Protein AF-A0A6J5YH98-F1 (afdb_monomer_lite)

Secondary structure (DSSP, 8-state):
-HHHHHHHHHHHH-TT-EE-SPPEEP--SS---EEE--EE-PPPPP--PPPP-

Foldseek 3Di:
DVVVVVVVCCCVFFVPKDFPDDWAWDDDP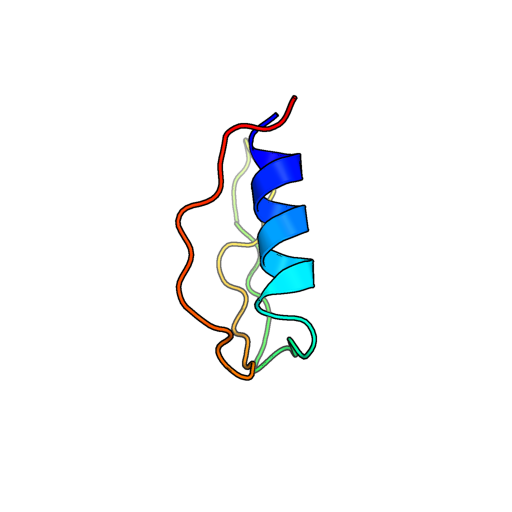PDTDTPDTHIDGDGGDDDDDDDDD

Organism: NCBI:txid449393

Sequence (53 aa):
MELKLIFREILERIPDMRLAGDVEMLRSNFIGGVKHMPVTFTPGARRNPAPLD

pLDDT: mean 94.41, std 4.33, range [81.31, 98.5]

InterPro domains:
  IPR036396 Cytochrome P450 superfamily [G3DSA:1.10.630.10] (1-50)
  IPR036396 Cytochrome P450 superfamily [SSF48264] (1-43)

Radius of gyration: 13.97 Å; chains: 1; bounding box: 28×27×33 Å

Structure (mmCIF, N/CA/C/O backbone):
data_AF-A0A6J5YH98-F1
#
_entry.id   AF-A0A6J5YH98-F1
#
loop_
_atom_site.group_PDB
_atom_site.id
_atom_site.type_symbol
_atom_site.label_atom_id
_atom_site.label_alt_id
_atom_site.label_comp_id
_atom_site.label_asym_id
_atom_site.label_entity_id
_atom_site.label_seq_id
_atom_site.pdbx_PDB_ins_code
_atom_site.Cartn_x
_atom_site.Cartn_y
_atom_site.Cartn_z
_atom_site.occupancy
_atom_site.B_iso_or_equiv
_atom_site.auth_seq_id
_atom_site.auth_comp_id
_atom_site.auth_asym_id
_atom_site.auth_atom_id
_atom_site.pdbx_PDB_model_num
ATOM 1 N N . MET A 1 1 ? 4.603 13.344 5.658 1.00 82.25 1 MET A N 1
ATOM 2 C CA . MET A 1 1 ? 3.448 13.087 6.546 1.00 82.25 1 MET A CA 1
ATOM 3 C C . MET A 1 1 ? 2.490 12.089 5.909 1.00 82.25 1 MET A C 1
ATOM 5 O O . MET A 1 1 ? 2.304 11.024 6.472 1.00 82.25 1 MET A O 1
ATOM 9 N N . GLU A 1 2 ? 1.992 12.345 4.699 1.00 90.44 2 GLU A N 1
ATOM 10 C CA . GLU A 1 2 ? 1.001 11.493 4.010 1.00 90.44 2 GLU A CA 1
ATOM 11 C C . GLU A 1 2 ? 1.384 10.011 3.894 1.00 90.44 2 GLU A C 1
ATOM 13 O O . GLU A 1 2 ? 0.591 9.148 4.252 1.00 90.44 2 GLU A O 1
ATOM 18 N N . LEU A 1 3 ? 2.621 9.699 3.488 1.00 93.00 3 LEU A N 1
ATOM 19 C CA . LEU A 1 3 ? 3.058 8.306 3.336 1.00 93.00 3 LEU A CA 1
ATOM 20 C C . LEU A 1 3 ? 2.979 7.511 4.651 1.00 93.00 3 LEU A C 1
ATOM 22 O O . LEU A 1 3 ? 2.594 6.346 4.647 1.00 93.00 3 LEU A O 1
ATOM 26 N N . LYS A 1 4 ? 3.285 8.151 5.789 1.00 94.31 4 LYS A N 1
ATOM 27 C CA . LYS A 1 4 ? 3.144 7.519 7.109 1.00 94.31 4 LYS A CA 1
ATOM 28 C C . LYS A 1 4 ? 1.679 7.215 7.422 1.00 94.31 4 LYS A C 1
ATOM 30 O O . LYS A 1 4 ? 1.398 6.155 7.971 1.00 94.31 4 LYS A O 1
ATOM 35 N N . LEU A 1 5 ? 0.762 8.117 7.063 1.00 93.88 5 LEU A N 1
ATOM 36 C CA . LEU A 1 5 ? -0.668 7.927 7.305 1.00 93.88 5 LEU A CA 1
ATOM 37 C C . LEU A 1 5 ? -1.204 6.785 6.439 1.00 93.88 5 LEU A C 1
ATOM 39 O O . LEU A 1 5 ? -1.885 5.903 6.949 1.00 93.88 5 LEU A O 1
ATOM 43 N N . ILE A 1 6 ? -0.817 6.753 5.160 1.00 93.44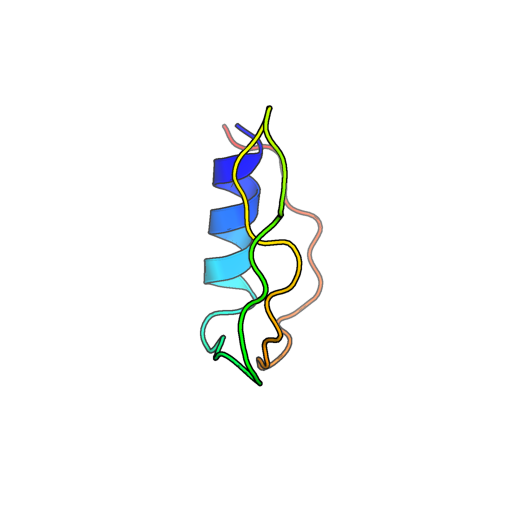 6 ILE A N 1
ATOM 44 C CA . ILE A 1 6 ? -1.163 5.666 4.237 1.00 93.44 6 ILE A CA 1
ATOM 45 C C . ILE A 1 6 ? -0.688 4.321 4.796 1.00 93.44 6 ILE A C 1
ATOM 47 O O . ILE A 1 6 ? -1.485 3.393 4.896 1.00 93.44 6 ILE A O 1
ATOM 51 N N . PHE A 1 7 ? 0.581 4.209 5.204 1.00 94.06 7 PHE A N 1
ATOM 52 C CA . PHE A 1 7 ? 1.095 2.950 5.750 1.00 94.06 7 PHE A CA 1
ATOM 53 C C . PHE A 1 7 ? 0.416 2.549 7.058 1.00 94.06 7 PHE A C 1
ATOM 55 O O . PHE A 1 7 ? 0.087 1.377 7.217 1.00 94.06 7 PHE A O 1
ATOM 62 N N . ARG A 1 8 ? 0.154 3.496 7.966 1.00 93.50 8 ARG A N 1
ATOM 63 C CA . ARG A 1 8 ? -0.601 3.225 9.196 1.00 93.50 8 ARG A CA 1
ATOM 64 C C . ARG A 1 8 ? -1.977 2.636 8.882 1.00 93.50 8 ARG A C 1
ATOM 66 O O . ARG A 1 8 ? -2.317 1.580 9.401 1.00 93.50 8 ARG A O 1
ATOM 73 N N . GLU A 1 9 ? -2.736 3.274 7.995 1.00 93.75 9 GLU A N 1
ATOM 74 C CA . GLU A 1 9 ? -4.080 2.809 7.644 1.00 93.75 9 GLU A CA 1
ATOM 75 C C . GLU A 1 9 ? -4.067 1.472 6.896 1.00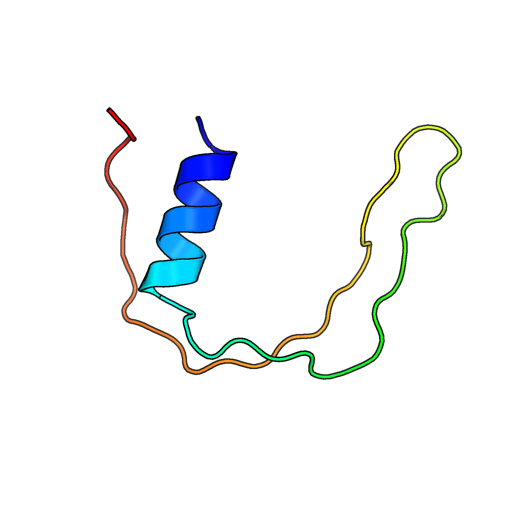 93.75 9 GLU A C 1
ATOM 77 O O . GLU A 1 9 ? -4.958 0.652 7.111 1.00 93.75 9 GLU A O 1
ATOM 82 N N . ILE A 1 10 ? -3.063 1.216 6.049 1.00 94.25 10 ILE A N 1
ATOM 83 C CA . ILE A 1 10 ? -2.889 -0.094 5.405 1.00 94.25 10 ILE A CA 1
ATOM 84 C C . ILE A 1 10 ? -2.650 -1.171 6.465 1.00 94.25 10 ILE A C 1
ATOM 86 O O . ILE A 1 10 ? -3.327 -2.194 6.442 1.00 94.25 10 ILE A O 1
ATOM 90 N N . LEU A 1 11 ? -1.736 -0.936 7.410 1.00 93.19 11 LEU A N 1
ATOM 91 C CA . LEU A 1 11 ? -1.420 -1.906 8.461 1.00 93.19 11 LEU A CA 1
ATOM 92 C C . LEU A 1 11 ? -2.611 -2.161 9.398 1.00 93.19 11 LEU A C 1
ATOM 94 O O . LEU A 1 11 ? -2.807 -3.292 9.832 1.00 93.19 11 LEU A O 1
ATOM 98 N N . GLU A 1 12 ? -3.423 -1.140 9.686 1.00 93.00 12 GLU A N 1
ATOM 99 C CA . GLU A 1 12 ? -4.601 -1.275 10.552 1.00 93.00 12 GLU A CA 1
ATOM 100 C C . GLU A 1 12 ? -5.816 -1.901 9.834 1.00 93.00 12 GLU A C 1
ATOM 102 O O . GLU A 1 12 ? -6.545 -2.687 10.439 1.00 93.00 12 GLU A O 1
ATOM 107 N N . ARG A 1 13 ? -6.075 -1.559 8.562 1.00 94.75 13 ARG A N 1
ATOM 108 C CA . ARG A 1 13 ? -7.302 -1.969 7.840 1.00 94.75 13 ARG A CA 1
ATOM 109 C C . ARG A 1 13 ? -7.114 -3.144 6.887 1.00 94.75 13 ARG A C 1
ATOM 111 O O . ARG A 1 13 ? -8.115 -3.722 6.462 1.00 94.75 13 ARG A O 1
ATOM 118 N N . ILE A 1 14 ? -5.874 -3.438 6.505 1.00 95.81 14 ILE A N 1
ATOM 119 C CA . ILE A 1 14 ? -5.518 -4.430 5.488 1.00 95.81 14 ILE A CA 1
ATOM 120 C C . ILE A 1 14 ? -4.346 -5.319 5.971 1.00 95.81 14 ILE A C 1
ATOM 122 O O . ILE A 1 14 ? -3.324 -5.431 5.288 1.00 95.81 14 ILE A O 1
ATOM 126 N N . PRO A 1 15 ? -4.443 -5.951 7.158 1.00 94.44 15 PRO A N 1
ATOM 127 C CA . PRO A 1 15 ? -3.314 -6.664 7.761 1.00 94.44 15 PRO A CA 1
ATOM 128 C C . PRO A 1 15 ? -2.948 -7.974 7.043 1.00 94.44 15 PRO A C 1
ATOM 130 O O . PRO A 1 15 ? -1.847 -8.487 7.223 1.00 94.44 15 PRO A O 1
ATOM 133 N N . ASP A 1 16 ? -3.858 -8.537 6.247 1.00 96.88 16 ASP A N 1
ATOM 134 C CA . ASP A 1 16 ? -3.730 -9.850 5.607 1.00 96.88 16 ASP A CA 1
ATOM 135 C C . ASP A 1 16 ? -3.466 -9.771 4.093 1.00 96.88 16 ASP A C 1
ATOM 137 O O . ASP A 1 16 ? -3.700 -10.741 3.368 1.00 96.88 16 ASP A O 1
ATOM 141 N N . MET A 1 17 ? -2.972 -8.625 3.610 1.00 97.19 17 MET A N 1
ATOM 142 C CA . MET A 1 17 ? -2.687 -8.397 2.193 1.00 97.19 17 MET A CA 1
ATOM 143 C C . MET A 1 17 ? -1.729 -9.448 1.616 1.00 97.19 17 MET A C 1
ATOM 145 O O . MET A 1 17 ? -0.666 -9.727 2.173 1.00 97.19 17 MET A O 1
ATOM 149 N N . ARG A 1 18 ? -2.079 -9.990 0.446 1.00 97.81 18 ARG A N 1
ATOM 150 C CA . ARG A 1 18 ? -1.226 -10.893 -0.342 1.00 97.81 18 ARG A CA 1
ATOM 151 C C . ARG A 1 18 ? -1.239 -10.505 -1.812 1.00 97.81 18 ARG A C 1
ATOM 153 O O . ARG A 1 18 ? -2.238 -9.981 -2.303 1.00 97.81 18 ARG A O 1
ATOM 160 N N . LEU A 1 19 ? -0.149 -10.806 -2.518 1.00 98.25 19 LEU A N 1
ATOM 161 C CA . LEU A 1 19 ? -0.104 -10.683 -3.974 1.00 98.25 19 LEU A CA 1
ATOM 162 C C . LEU A 1 19 ? -1.130 -11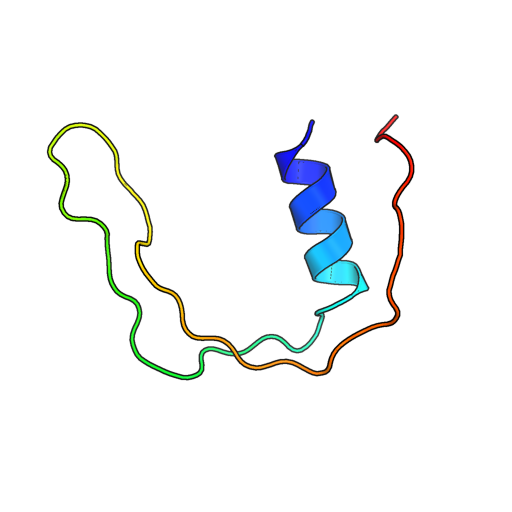.629 -4.607 1.00 98.25 19 LEU A C 1
ATOM 164 O O . LEU A 1 19 ? -1.237 -12.792 -4.222 1.00 98.25 19 LEU A O 1
ATOM 168 N N . ALA A 1 20 ? -1.876 -11.107 -5.575 1.00 98.44 20 ALA A N 1
ATOM 169 C CA . ALA A 1 20 ? -2.904 -11.828 -6.324 1.00 98.44 20 ALA A CA 1
ATOM 170 C C . ALA A 1 20 ? -2.508 -12.053 -7.796 1.00 98.44 20 ALA A C 1
ATOM 172 O O . ALA A 1 20 ? -3.343 -12.425 -8.616 1.00 98.44 20 ALA A O 1
ATOM 173 N N . GLY A 1 21 ? -1.246 -11.799 -8.139 1.00 97.94 21 GLY A N 1
ATOM 174 C CA . GLY A 1 21 ? -0.706 -11.934 -9.485 1.00 97.94 21 GLY A CA 1
ATOM 175 C C . GLY A 1 21 ? 0.658 -11.266 -9.610 1.00 97.94 21 GLY A C 1
ATOM 176 O O . GLY A 1 21 ? 1.241 -10.827 -8.614 1.00 97.94 21 GLY A O 1
ATOM 177 N N . ASP A 1 22 ? 1.142 -11.182 -10.845 1.00 98.19 22 ASP A N 1
ATOM 178 C CA . ASP A 1 22 ? 2.452 -10.615 -11.151 1.00 98.19 22 ASP A CA 1
ATOM 179 C C . ASP A 1 22 ? 2.482 -9.092 -10.969 1.00 98.19 22 ASP A C 1
ATOM 181 O O . ASP A 1 22 ? 1.525 -8.377 -11.278 1.00 98.19 22 ASP A O 1
ATOM 185 N N . VAL A 1 23 ? 3.617 -8.586 -10.482 1.00 98.25 23 VAL A N 1
ATOM 186 C CA . VAL A 1 23 ? 3.864 -7.150 -10.307 1.00 98.25 23 VAL A CA 1
ATOM 187 C C . VAL A 1 23 ? 4.441 -6.568 -11.597 1.00 98.25 23 VAL A C 1
ATOM 189 O O . VAL A 1 23 ? 5.455 -7.044 -12.106 1.00 98.25 23 VAL 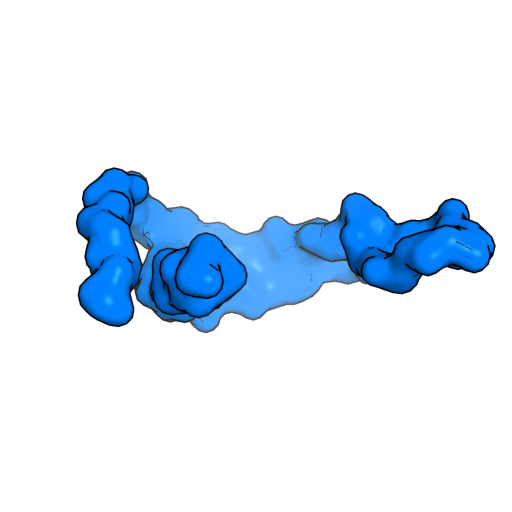A O 1
ATOM 192 N N . GLU A 1 24 ? 3.836 -5.496 -12.108 1.00 98.50 24 GLU A N 1
ATOM 193 C CA . GLU A 1 24 ? 4.338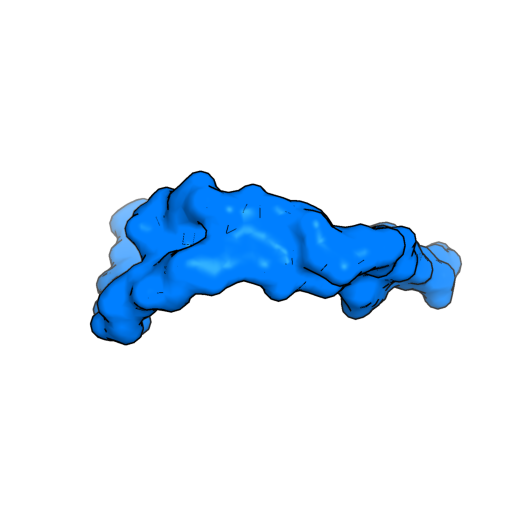 -4.770 -13.278 1.00 98.50 24 GLU A CA 1
ATOM 194 C C . GLU A 1 24 ? 5.113 -3.528 -12.832 1.00 98.50 24 GLU A C 1
ATOM 196 O O . GLU A 1 24 ? 4.563 -2.635 -12.185 1.00 98.50 24 GLU A O 1
ATOM 201 N N . MET A 1 25 ? 6.384 -3.435 -13.221 1.00 98.00 25 MET A N 1
ATOM 202 C CA . MET A 1 25 ? 7.208 -2.253 -12.968 1.00 98.00 25 MET A CA 1
ATOM 203 C C . MET A 1 25 ? 6.950 -1.157 -14.002 1.00 98.00 25 MET A C 1
ATOM 205 O O . MET A 1 25 ? 6.741 -1.416 -15.189 1.00 98.00 25 MET A O 1
ATOM 209 N N . LEU A 1 26 ? 7.013 0.093 -13.554 1.00 98.31 26 LEU A N 1
ATOM 210 C CA . LEU A 1 26 ? 6.906 1.257 -14.419 1.00 98.31 26 LEU A CA 1
ATOM 211 C C . LEU A 1 26 ? 8.127 1.349 -15.343 1.00 98.31 26 LEU A C 1
ATOM 213 O O . LEU A 1 26 ? 9.266 1.390 -14.882 1.00 98.31 26 LEU A O 1
ATOM 217 N N . ARG A 1 27 ? 7.887 1.445 -16.656 1.00 96.94 27 ARG A N 1
ATOM 218 C CA . ARG A 1 27 ? 8.925 1.768 -17.644 1.00 96.94 27 ARG A CA 1
ATOM 219 C C . ARG A 1 27 ? 8.992 3.281 -17.833 1.00 96.94 27 ARG A C 1
ATOM 221 O O . ARG A 1 27 ? 8.188 3.847 -18.567 1.00 96.94 27 ARG A O 1
ATOM 228 N N . SER A 1 28 ? 9.931 3.928 -17.152 1.00 96.56 28 SER A N 1
ATOM 229 C CA . SER A 1 28 ? 10.188 5.364 -17.261 1.00 96.56 28 SER A CA 1
ATOM 230 C C . SER A 1 28 ? 11.680 5.642 -17.106 1.00 96.56 28 SER A C 1
ATOM 232 O O . SER A 1 28 ? 12.352 5.013 -16.295 1.00 96.56 28 SER A O 1
ATOM 234 N N . ASN A 1 29 ? 12.189 6.598 -17.884 1.00 96.25 29 ASN A N 1
ATOM 235 C CA . ASN A 1 29 ? 13.577 7.061 -17.793 1.00 96.25 29 ASN A CA 1
ATOM 236 C C . ASN A 1 29 ? 13.752 8.207 -16.777 1.00 96.25 29 ASN A C 1
ATOM 238 O O . ASN A 1 29 ? 14.848 8.742 -16.650 1.00 96.25 29 ASN A O 1
ATOM 242 N N . PHE A 1 30 ? 12.678 8.618 -16.092 1.00 97.56 30 PHE A N 1
ATOM 243 C CA . PHE A 1 30 ? 12.689 9.741 -15.147 1.00 97.56 30 PHE A CA 1
ATOM 244 C C . PHE A 1 30 ? 12.359 9.314 -13.711 1.00 97.56 30 PHE A C 1
ATOM 246 O O . PHE A 1 30 ? 13.008 9.770 -12.776 1.00 97.56 30 PHE A O 1
ATOM 253 N N . ILE A 1 31 ? 11.383 8.417 -13.526 1.00 97.06 31 ILE A N 1
ATOM 254 C CA . ILE A 1 31 ? 10.949 7.934 -12.205 1.00 97.06 31 ILE A CA 1
ATOM 255 C C . ILE A 1 31 ? 10.878 6.408 -12.161 1.00 97.06 31 ILE A C 1
ATOM 257 O O . ILE A 1 31 ? 10.546 5.767 -13.154 1.00 97.06 31 ILE A O 1
ATOM 261 N N . GLY A 1 32 ? 11.151 5.833 -10.990 1.00 97.19 32 GLY A N 1
ATOM 262 C CA . GLY A 1 32 ? 10.985 4.406 -10.719 1.00 97.19 32 GLY A CA 1
ATOM 263 C C . GLY A 1 32 ? 9.743 4.138 -9.874 1.00 97.19 32 GLY A C 1
ATOM 264 O O . GLY A 1 32 ? 9.423 4.913 -8.974 1.00 97.19 32 GLY A O 1
ATOM 265 N N . GLY A 1 33 ? 9.047 3.035 -10.145 1.00 97.06 33 GLY A N 1
ATOM 266 C CA . GLY A 1 33 ? 7.889 2.643 -9.351 1.00 97.06 33 GLY A CA 1
ATOM 267 C C . GLY A 1 33 ? 7.221 1.366 -9.837 1.00 97.06 33 GLY A C 1
ATOM 268 O O . GLY A 1 33 ? 7.558 0.823 -10.888 1.00 97.06 33 GLY A O 1
ATOM 269 N N . VAL A 1 34 ? 6.253 0.902 -9.056 1.00 97.50 34 VAL A N 1
ATOM 270 C CA . VAL A 1 34 ? 5.350 -0.181 -9.442 1.00 97.50 34 VAL A CA 1
ATOM 271 C C . VAL A 1 34 ? 4.174 0.430 -10.198 1.00 97.50 34 VAL A C 1
ATOM 273 O O . VAL A 1 34 ? 3.549 1.369 -9.712 1.00 97.50 34 VAL A O 1
ATOM 276 N N . LYS A 1 35 ? 3.884 -0.083 -11.393 1.00 97.75 35 LYS A N 1
ATOM 277 C CA . LYS A 1 35 ? 2.750 0.347 -12.217 1.00 97.75 35 LYS A CA 1
ATOM 278 C C . LYS A 1 35 ? 1.473 -0.396 -11.830 1.00 97.75 35 LYS A C 1
ATOM 280 O O . LYS A 1 35 ? 0.435 0.237 -11.674 1.00 97.75 35 LYS A O 1
ATOM 285 N N . HIS A 1 36 ? 1.564 -1.710 -11.625 1.00 98.44 36 HIS A N 1
ATOM 286 C CA . HIS A 1 36 ? 0.458 -2.525 -11.129 1.00 98.44 36 HIS A CA 1
ATOM 287 C C . HIS A 1 36 ? 0.952 -3.535 -10.094 1.00 98.44 36 HIS A C 1
ATOM 289 O O . HIS A 1 36 ? 1.947 -4.222 -10.313 1.00 98.44 36 HIS A O 1
ATOM 295 N N . MET A 1 37 ? 0.225 -3.637 -8.982 1.00 98.25 37 MET A N 1
ATOM 296 C CA . MET A 1 37 ? 0.440 -4.637 -7.937 1.00 98.25 37 MET A CA 1
ATOM 297 C C . MET A 1 37 ? -0.912 -5.255 -7.573 1.00 98.25 37 MET A C 1
ATOM 299 O O . MET A 1 37 ? -1.623 -4.709 -6.726 1.00 98.25 37 MET A O 1
ATOM 303 N N . PRO A 1 38 ? -1.321 -6.345 -8.239 1.00 98.44 38 PRO A N 1
ATOM 304 C CA . PRO A 1 38 ? -2.558 -7.034 -7.901 1.00 98.44 38 PRO A CA 1
ATOM 305 C C . PRO A 1 38 ? -2.475 -7.586 -6.475 1.00 98.44 38 PRO A C 1
ATOM 307 O O . PRO A 1 38 ? -1.537 -8.315 -6.146 1.00 98.44 38 PRO A O 1
ATOM 310 N N . VAL A 1 39 ? -3.456 -7.265 -5.629 1.00 98.00 39 VAL A N 1
ATOM 311 C CA . VAL A 1 39 ? -3.519 -7.755 -4.245 1.00 98.00 39 VAL A CA 1
ATOM 312 C C . VAL A 1 39 ? -4.915 -8.230 -3.873 1.00 98.00 39 VAL A C 1
ATOM 314 O O . VAL A 1 39 ? -5.916 -7.737 -4.388 1.00 98.00 39 VAL A O 1
ATOM 317 N N . THR A 1 40 ? -4.963 -9.169 -2.935 1.00 98.25 40 THR A N 1
ATOM 318 C CA . THR A 1 40 ? -6.179 -9.605 -2.245 1.00 98.25 40 THR A CA 1
ATOM 319 C C . THR A 1 40 ? -6.014 -9.400 -0.745 1.00 98.25 40 THR A C 1
ATOM 321 O O . THR A 1 40 ? -4.900 -9.487 -0.225 1.00 98.25 40 THR A O 1
ATOM 324 N N . PHE A 1 41 ? -7.114 -9.112 -0.056 1.00 97.56 41 PHE A N 1
ATOM 325 C CA . PHE A 1 41 ? -7.156 -8.874 1.385 1.00 97.56 41 PHE A CA 1
ATOM 326 C C . PHE A 1 41 ? -8.592 -8.950 1.903 1.00 97.56 41 PHE A C 1
ATOM 328 O O . PHE A 1 41 ? -9.543 -8.814 1.128 1.00 97.56 41 PHE A O 1
ATOM 335 N N . THR A 1 42 ? -8.752 -9.094 3.216 1.00 96.56 42 THR A N 1
ATOM 336 C CA . THR A 1 42 ? -10.056 -8.962 3.870 1.00 96.56 42 THR A CA 1
ATOM 337 C C . THR A 1 42 ? -10.331 -7.481 4.163 1.00 96.56 42 THR A C 1
ATOM 339 O O . THR A 1 42 ? -9.557 -6.853 4.887 1.00 96.56 42 THR A O 1
ATOM 342 N N . PRO A 1 43 ? -11.402 -6.863 3.626 1.00 92.31 43 PRO A N 1
ATOM 343 C CA . PRO A 1 43 ? -11.641 -5.436 3.839 1.00 92.31 43 PRO A CA 1
ATOM 344 C C . PRO A 1 43 ? -11.969 -5.094 5.302 1.00 92.31 43 PRO A C 1
ATOM 346 O O . PRO A 1 43 ? -13.018 -5.480 5.817 1.00 92.31 43 PRO A O 1
ATOM 349 N N . GLY A 1 44 ? -11.116 -4.299 5.955 1.00 91.31 44 GLY A N 1
ATOM 350 C CA . GLY A 1 44 ? -11.420 -3.692 7.252 1.00 91.31 44 GLY A CA 1
ATOM 351 C C . GLY A 1 44 ? -12.463 -2.565 7.171 1.00 91.31 44 GLY A C 1
ATOM 352 O O . GLY A 1 44 ? -12.708 -1.979 6.107 1.00 91.31 44 GLY A O 1
ATOM 353 N N . ALA A 1 45 ? -13.051 -2.209 8.320 1.00 91.38 45 ALA A N 1
ATOM 354 C CA . ALA A 1 45 ? -14.068 -1.158 8.435 1.00 91.38 45 ALA A CA 1
ATOM 355 C C . ALA A 1 45 ? -13.632 0.161 7.767 1.00 91.38 45 ALA A C 1
ATOM 357 O O . ALA A 1 45 ? -12.461 0.537 7.817 1.00 91.38 45 ALA A O 1
ATOM 358 N N . ARG A 1 46 ? -14.566 0.878 7.127 1.00 90.19 46 ARG A N 1
ATOM 359 C CA . ARG A 1 46 ? -14.289 2.190 6.513 1.00 90.19 46 ARG A CA 1
ATOM 360 C C . ARG A 1 46 ? -14.025 3.231 7.605 1.00 90.19 46 ARG A C 1
ATOM 362 O O . ARG A 1 46 ? -14.784 3.304 8.565 1.00 90.19 46 ARG A O 1
ATOM 369 N N . ARG A 1 47 ? -12.969 4.036 7.451 1.00 86.56 47 ARG A N 1
ATOM 370 C CA . ARG A 1 47 ? -12.559 5.070 8.417 1.00 86.56 47 ARG A CA 1
ATOM 371 C C . ARG A 1 47 ? -12.170 6.356 7.691 1.00 86.56 47 ARG A C 1
ATOM 373 O O . ARG A 1 47 ? -11.672 6.292 6.570 1.00 86.56 47 ARG A O 1
ATOM 380 N N . ASN A 1 48 ? -12.392 7.491 8.350 1.00 91.06 48 ASN A N 1
ATOM 381 C CA . ASN A 1 48 ? -11.829 8.785 7.974 1.00 91.06 48 ASN A CA 1
ATOM 382 C C . ASN A 1 48 ? -10.762 9.143 9.024 1.00 91.06 48 ASN A C 1
ATOM 384 O O . ASN A 1 48 ? -11.142 9.533 10.131 1.00 91.06 48 ASN A O 1
ATOM 388 N N . PRO A 1 49 ? -9.468 8.903 8.753 1.00 88.00 49 PRO A N 1
ATOM 389 C CA . PRO A 1 49 ? -8.431 9.101 9.752 1.00 88.00 49 PRO A CA 1
ATOM 390 C C . PRO A 1 49 ? -8.204 10.589 10.028 1.00 88.00 49 PRO A C 1
ATOM 392 O O . PRO A 1 49 ? -8.223 11.418 9.119 1.00 88.00 49 PRO A O 1
ATOM 395 N N . ALA A 1 50 ? -7.969 10.922 11.297 1.00 89.31 50 ALA A N 1
ATOM 396 C CA . ALA A 1 50 ? -7.503 12.249 11.675 1.00 89.31 50 ALA A CA 1
ATOM 397 C C . ALA A 1 50 ? -6.079 12.498 11.125 1.00 89.31 50 ALA A C 1
ATOM 399 O O . ALA A 1 50 ? -5.364 11.533 10.826 1.00 89.31 50 ALA A O 1
ATOM 400 N N . PRO A 1 51 ? -5.648 13.766 10.989 1.00 87.25 51 PRO A N 1
ATOM 401 C CA . PRO A 1 51 ? -4.268 14.090 10.640 1.00 87.25 51 PRO A CA 1
ATOM 402 C C . PRO A 1 51 ? -3.267 13.402 11.574 1.00 87.25 51 PRO A C 1
ATOM 404 O O . PRO A 1 51 ? -3.566 13.149 12.739 1.00 87.25 51 PRO A O 1
ATOM 407 N N . LEU A 1 52 ? -2.077 13.098 11.053 1.00 83.69 52 LEU A N 1
ATOM 408 C CA . LEU A 1 52 ? -0.968 12.696 11.914 1.00 83.69 52 LEU A CA 1
ATOM 409 C C . LEU A 1 52 ? -0.491 13.908 12.715 1.00 83.69 52 LEU A C 1
ATOM 411 O O . LEU A 1 52 ? -0.307 14.973 12.122 1.00 83.69 52 LEU A O 1
ATOM 415 N N . ASP A 1 53 ? -0.269 13.697 14.009 1.00 81.31 53 ASP A N 1
ATOM 416 C CA . ASP A 1 53 ? 0.404 14.648 14.898 1.00 81.31 53 ASP A CA 1
ATOM 417 C C . ASP A 1 53 ? 1.877 14.872 14.497 1.00 81.31 53 ASP A C 1
ATOM 419 O O . ASP A 1 53 ? 2.516 13.927 13.958 1.00 81.31 53 ASP A O 1
#